Protein AF-A0A4U7DQL0-F1 (afdb_monomer_lite)

Structure (mmCIF, N/CA/C/O backbone):
data_AF-A0A4U7DQL0-F1
#
_entry.id   AF-A0A4U7DQL0-F1
#
loop_
_atom_site.group_PDB
_atom_site.id
_atom_site.type_symbol
_atom_site.label_atom_id
_atom_site.label_alt_id
_atom_site.label_comp_id
_atom_site.label_asym_id
_atom_site.label_entity_id
_atom_site.label_seq_id
_atom_site.pdbx_PDB_ins_code
_atom_site.Cartn_x
_atom_site.Cartn_y
_atom_site.Cartn_z
_atom_site.occupancy
_atom_site.B_iso_or_equiv
_atom_site.auth_seq_id
_atom_site.auth_comp_id
_atom_site.auth_asym_id
_atom_site.auth_atom_id
_atom_site.pdbx_PDB_model_num
ATOM 1 N N . MET A 1 1 ? -16.565 10.694 -16.524 1.00 35.06 1 MET A N 1
ATOM 2 C CA . MET A 1 1 ? -15.458 11.195 -17.364 1.00 35.06 1 MET A CA 1
ATOM 3 C C . MET A 1 1 ? -14.219 10.499 -16.846 1.00 35.06 1 MET A C 1
ATOM 5 O O . MET A 1 1 ? -13.866 10.757 -15.708 1.00 35.06 1 MET A O 1
ATOM 9 N N . ALA A 1 2 ? -13.676 9.536 -17.590 1.00 31.95 2 ALA A N 1
ATOM 10 C CA . ALA A 1 2 ? -12.489 8.802 -17.166 1.00 31.95 2 ALA A CA 1
ATOM 11 C C . ALA A 1 2 ? -11.273 9.720 -17.324 1.00 31.95 2 ALA A C 1
ATOM 13 O O . ALA A 1 2 ? -11.023 10.223 -18.422 1.00 31.95 2 ALA A O 1
ATOM 14 N N . ALA A 1 3 ? -10.569 9.989 -16.229 1.00 30.77 3 ALA A N 1
ATOM 15 C CA . ALA A 1 3 ? -9.259 10.604 -16.294 1.00 30.77 3 ALA A CA 1
ATOM 16 C C . ALA A 1 3 ? -8.287 9.518 -16.759 1.00 30.77 3 ALA A C 1
ATOM 18 O O . ALA A 1 3 ? -7.913 8.636 -15.999 1.00 30.77 3 ALA A O 1
ATOM 19 N N . THR A 1 4 ? -7.902 9.548 -18.030 1.00 34.09 4 THR A N 1
ATOM 20 C CA . THR A 1 4 ? -6.702 8.844 -18.482 1.00 34.09 4 THR A CA 1
ATOM 21 C C . THR A 1 4 ? -5.521 9.455 -17.732 1.00 34.09 4 THR A C 1
ATOM 23 O O . THR A 1 4 ? -5.064 10.540 -18.092 1.00 34.09 4 THR A O 1
ATOM 26 N N . SER A 1 5 ? -5.067 8.797 -16.663 1.00 35.94 5 SER A N 1
ATOM 27 C CA . SER A 1 5 ? -3.762 9.067 -16.065 1.00 35.94 5 SER A CA 1
ATOM 28 C C . SER A 1 5 ? -2.715 8.788 -17.136 1.00 35.94 5 SER A C 1
ATOM 30 O O . SER A 1 5 ? -2.444 7.635 -17.472 1.00 35.94 5 SER A O 1
ATOM 32 N N . SER A 1 6 ? -2.170 9.838 -17.749 1.00 39.44 6 SER A N 1
ATOM 33 C CA . SER A 1 6 ? -0.954 9.694 -18.533 1.00 39.44 6 SER A CA 1
ATOM 34 C C . SER A 1 6 ? 0.178 9.443 -17.541 1.00 39.44 6 SER A C 1
ATOM 36 O O . SER A 1 6 ? 0.724 10.393 -16.979 1.00 39.44 6 SER A O 1
ATOM 38 N N . ASN A 1 7 ? 0.507 8.176 -17.299 1.00 48.31 7 ASN A N 1
ATOM 39 C CA . ASN A 1 7 ? 1.743 7.803 -16.618 1.00 48.31 7 ASN A CA 1
ATOM 40 C C . ASN A 1 7 ? 2.904 8.163 -17.552 1.00 48.31 7 ASN A C 1
ATOM 42 O O . ASN A 1 7 ? 3.345 7.349 -18.357 1.00 48.31 7 ASN A O 1
ATOM 46 N N . SER A 1 8 ? 3.319 9.429 -17.535 1.00 57.06 8 SER A N 1
ATOM 47 C CA . SER A 1 8 ? 4.534 9.861 -18.209 1.00 57.06 8 SER A CA 1
ATOM 48 C C . SER A 1 8 ? 5.703 9.545 -17.289 1.00 57.06 8 SER A C 1
ATOM 50 O O . SER A 1 8 ? 5.937 10.270 -16.313 1.00 57.06 8 SER A O 1
ATOM 52 N N . ASP A 1 9 ? 6.412 8.463 -17.596 1.00 71.75 9 ASP A N 1
ATOM 53 C CA . ASP A 1 9 ? 7.671 8.136 -16.938 1.00 71.75 9 ASP A CA 1
ATOM 54 C C . ASP A 1 9 ? 8.581 9.373 -17.001 1.00 71.75 9 ASP A C 1
ATOM 56 O O . ASP A 1 9 ? 8.786 9.971 -18.062 1.00 71.75 9 ASP A O 1
ATOM 60 N N . THR A 1 10 ? 9.053 9.833 -15.844 1.00 73.94 10 THR A N 1
ATOM 61 C CA . THR A 1 10 ? 9.823 11.081 -15.753 1.00 73.94 10 THR A CA 1
ATOM 62 C C . THR A 1 10 ? 11.270 10.758 -15.434 1.00 73.94 10 THR A C 1
ATOM 64 O O . THR A 1 10 ? 11.560 10.151 -14.400 1.00 73.94 10 THR A O 1
ATOM 67 N N . VAL A 1 11 ? 12.176 11.189 -16.313 1.00 76.62 11 VAL A N 1
ATOM 68 C CA . VAL A 1 11 ? 13.623 11.034 -16.141 1.00 76.62 11 VAL A CA 1
ATOM 69 C C . VAL A 1 11 ? 14.188 12.277 -15.457 1.00 76.62 11 VAL A C 1
ATOM 71 O O . VAL A 1 11 ? 14.108 13.386 -15.983 1.00 76.62 11 VAL A O 1
ATOM 74 N N . GLU A 1 12 ? 14.780 12.088 -14.283 1.00 77.12 12 GLU A N 1
ATOM 75 C CA . GLU A 1 12 ? 15.499 13.116 -13.531 1.00 77.12 12 GLU A CA 1
ATOM 76 C C . GLU A 1 12 ? 16.982 12.726 -13.454 1.00 77.12 12 GLU A C 1
ATOM 78 O O . GLU A 1 12 ? 17.338 11.689 -12.888 1.00 77.12 12 GLU A O 1
ATOM 83 N N . THR A 1 13 ? 17.863 13.564 -14.006 1.00 72.06 13 THR A N 1
ATOM 84 C CA . THR A 1 13 ? 19.321 13.390 -13.912 1.00 72.06 13 THR A CA 1
ATOM 85 C C . THR A 1 13 ? 19.908 14.491 -13.037 1.00 72.06 13 THR A C 1
ATOM 87 O O . THR A 1 13 ? 19.736 15.676 -13.322 1.00 72.06 13 THR A O 1
ATOM 90 N N . SER A 1 14 ? 20.624 14.117 -11.977 1.00 70.94 14 SER A N 1
ATOM 91 C CA . SER A 1 14 ? 21.340 15.063 -11.115 1.00 70.94 14 SER A CA 1
ATOM 92 C C . SER A 1 14 ? 22.748 14.559 -10.827 1.00 70.94 14 SER A C 1
ATOM 94 O O . SER A 1 14 ? 22.862 13.490 -10.237 1.00 70.94 14 SER A O 1
ATOM 96 N N . ASN A 1 15 ? 23.755 15.350 -11.217 1.00 52.97 15 ASN A N 1
ATOM 97 C CA . ASN A 1 15 ? 25.218 15.258 -11.045 1.00 52.97 15 ASN A CA 1
ATOM 98 C C . ASN A 1 15 ? 25.917 13.881 -11.060 1.00 52.97 15 ASN A C 1
ATOM 100 O O . ASN A 1 15 ? 26.919 13.808 -11.746 1.00 52.97 15 ASN A O 1
ATOM 104 N N . ASP A 1 16 ? 25.400 12.821 -10.432 1.00 75.94 16 ASP A N 1
ATOM 105 C CA . ASP A 1 16 ? 25.962 11.455 -10.428 1.00 75.94 16 ASP A CA 1
ATOM 106 C C . ASP A 1 16 ? 24.878 10.351 -10.365 1.00 75.94 16 ASP A C 1
ATOM 108 O O . ASP A 1 16 ? 25.171 9.187 -10.087 1.00 75.94 16 ASP A O 1
ATOM 112 N N . LYS A 1 17 ? 23.597 10.707 -10.552 1.00 82.06 17 LYS A N 1
ATOM 113 C CA . LYS A 1 17 ? 22.459 9.787 -10.434 1.00 82.06 17 LYS A CA 1
ATOM 114 C C . LYS A 1 17 ? 21.382 10.071 -11.478 1.00 82.06 17 LYS A C 1
ATOM 116 O O . LYS A 1 17 ? 20.868 11.188 -11.566 1.00 82.06 17 LYS A O 1
ATOM 121 N N . THR A 1 18 ? 20.980 9.027 -12.189 1.00 85.62 18 THR A N 1
ATOM 122 C CA . THR A 1 18 ? 19.788 8.989 -13.038 1.00 85.62 18 THR A CA 1
ATOM 123 C C . THR A 1 18 ? 18.664 8.311 -12.268 1.00 85.62 18 THR A C 1
ATOM 125 O O . THR A 1 18 ? 18.863 7.254 -11.675 1.00 85.62 18 THR A O 1
ATOM 128 N N . THR A 1 19 ? 17.486 8.928 -12.236 1.00 89.19 19 THR A N 1
ATOM 129 C CA . THR A 1 19 ? 16.272 8.367 -11.631 1.00 89.19 19 THR A CA 1
ATOM 130 C C . THR A 1 19 ? 15.144 8.405 -12.651 1.00 89.19 19 THR A C 1
ATOM 132 O O . THR A 1 19 ? 14.903 9.445 -13.256 1.00 89.19 19 THR A O 1
ATOM 135 N N . ILE A 1 20 ? 14.435 7.292 -12.811 1.00 89.31 20 ILE A N 1
ATOM 136 C CA . ILE A 1 20 ? 13.218 7.204 -13.619 1.00 89.31 20 ILE A CA 1
ATOM 137 C C . ILE A 1 20 ? 12.063 6.937 -12.669 1.00 89.31 20 ILE A C 1
ATOM 139 O O . ILE A 1 20 ? 12.051 5.911 -11.990 1.00 89.31 20 ILE A O 1
ATOM 143 N N . ARG A 1 21 ? 11.117 7.874 -12.585 1.00 90.44 21 ARG A N 1
ATOM 144 C CA . ARG A 1 21 ? 9.861 7.675 -11.852 1.00 90.44 21 ARG A CA 1
ATOM 145 C C . ARG A 1 21 ? 8.880 6.950 -12.753 1.00 90.44 21 ARG A C 1
ATOM 147 O O . ARG A 1 21 ? 8.692 7.385 -13.885 1.00 90.44 21 ARG A O 1
ATOM 154 N N . VAL A 1 22 ? 8.292 5.881 -12.232 1.00 88.94 22 VAL A N 1
ATOM 155 C CA . VAL A 1 22 ? 7.470 4.940 -12.999 1.00 88.94 22 VAL A CA 1
ATOM 156 C C . VAL A 1 22 ? 6.059 4.848 -12.423 1.00 88.94 22 VAL A C 1
ATOM 158 O O . VAL A 1 22 ? 5.090 4.915 -13.170 1.00 88.94 22 VAL A O 1
ATOM 161 N N . ASP A 1 23 ? 5.930 4.729 -11.099 1.00 90.06 23 ASP A N 1
ATOM 162 C CA . ASP A 1 23 ? 4.651 4.671 -10.378 1.00 90.06 23 ASP A CA 1
ATOM 163 C C . ASP A 1 23 ? 3.633 3.676 -10.988 1.00 90.06 23 ASP A C 1
ATOM 165 O O . ASP A 1 23 ? 2.452 3.984 -11.168 1.00 90.06 23 ASP A O 1
ATOM 169 N N . ARG A 1 24 ? 4.092 2.462 -11.328 1.00 92.38 24 ARG A N 1
ATOM 170 C CA . ARG A 1 24 ? 3.288 1.428 -12.015 1.00 92.38 24 ARG A CA 1
ATOM 171 C C . ARG A 1 24 ? 3.080 0.181 -11.177 1.00 92.38 24 ARG A C 1
ATOM 173 O O . ARG A 1 24 ? 3.959 -0.239 -10.430 1.00 92.38 24 ARG A O 1
ATOM 180 N N . LEU A 1 25 ? 1.919 -0.445 -11.365 1.00 95.12 25 LEU A N 1
ATOM 181 C CA . LEU A 1 25 ? 1.613 -1.762 -10.818 1.00 95.12 25 LEU A CA 1
ATOM 182 C C . LEU A 1 25 ? 2.469 -2.826 -11.519 1.00 95.12 25 LEU A C 1
ATOM 184 O O . LEU A 1 25 ? 2.330 -3.048 -12.719 1.00 95.12 25 LEU A O 1
ATOM 188 N N . LEU A 1 26 ? 3.313 -3.510 -10.754 1.00 95.19 26 LEU A N 1
ATOM 189 C CA . LEU A 1 26 ? 4.209 -4.555 -11.235 1.00 95.19 26 LEU A CA 1
ATOM 190 C C . LEU A 1 26 ? 3.568 -5.937 -11.138 1.00 95.19 26 LEU A C 1
ATOM 192 O O . LEU A 1 26 ? 3.528 -6.684 -12.118 1.00 95.19 26 LEU A O 1
ATOM 196 N N . ALA A 1 27 ? 3.091 -6.292 -9.944 1.00 95.50 27 ALA A N 1
ATOM 197 C CA . ALA A 1 27 ? 2.718 -7.662 -9.611 1.00 95.50 27 ALA A CA 1
ATOM 198 C C . ALA A 1 27 ? 1.682 -7.748 -8.477 1.00 95.50 27 ALA A C 1
ATOM 200 O O . ALA A 1 27 ? 1.344 -6.750 -7.837 1.00 95.50 27 ALA A O 1
ATOM 201 N N . ARG A 1 28 ? 1.177 -8.961 -8.235 1.00 95.50 28 ARG A N 1
ATOM 202 C CA . ARG A 1 28 ? 0.339 -9.334 -7.090 1.00 95.50 28 ARG A CA 1
ATOM 203 C C . ARG A 1 28 ? 0.909 -10.575 -6.412 1.00 95.50 28 ARG A C 1
ATOM 205 O O . ARG A 1 28 ? 1.289 -11.526 -7.094 1.00 95.50 28 ARG A O 1
ATOM 212 N N . ASP A 1 29 ? 0.876 -10.578 -5.086 1.00 93.56 29 ASP A N 1
ATOM 213 C CA . ASP A 1 29 ? 1.095 -11.759 -4.249 1.00 93.56 29 ASP A CA 1
ATOM 214 C C . ASP A 1 29 ? -0.009 -11.837 -3.183 1.00 93.56 29 ASP A C 1
ATOM 216 O O . ASP A 1 29 ? -0.155 -10.945 -2.343 1.00 93.56 29 ASP A O 1
ATOM 220 N N . GLY A 1 30 ? -0.865 -12.856 -3.262 1.00 94.25 30 GLY A N 1
ATOM 221 C CA . GLY A 1 30 ? -2.071 -12.956 -2.452 1.00 94.25 30 GLY A CA 1
ATOM 222 C C . GLY A 1 30 ? -2.945 -11.707 -2.594 1.00 94.25 30 GLY A C 1
ATOM 223 O O . GLY A 1 30 ? -3.416 -11.375 -3.682 1.00 94.25 30 GLY A O 1
ATOM 224 N N . ARG A 1 31 ? -3.157 -10.992 -1.487 1.00 94.44 31 ARG A N 1
ATOM 225 C CA . ARG A 1 31 ? -3.951 -9.747 -1.440 1.00 94.44 31 ARG A CA 1
ATOM 226 C C . ARG A 1 31 ? -3.120 -8.472 -1.628 1.00 94.44 31 ARG A C 1
ATOM 228 O O . ARG A 1 31 ? -3.666 -7.377 -1.548 1.00 94.44 31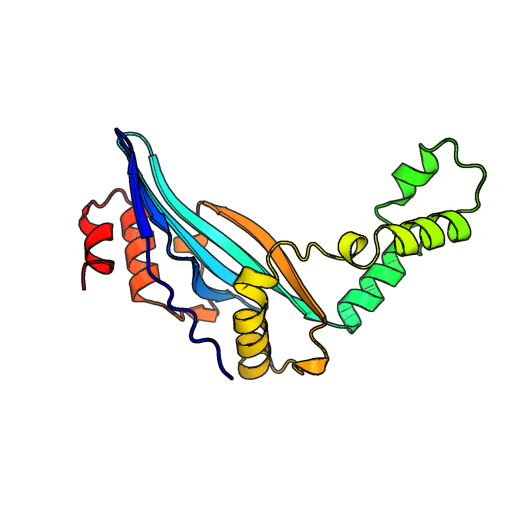 ARG A O 1
ATOM 235 N N . GLN A 1 32 ? -1.815 -8.613 -1.835 1.00 95.12 32 GLN A N 1
ATOM 236 C CA . GLN A 1 32 ? -0.868 -7.509 -1.911 1.00 95.12 32 GLN A CA 1
ATOM 237 C C . GLN A 1 32 ? -0.613 -7.125 -3.366 1.00 95.12 32 GLN A C 1
ATOM 239 O O . GLN A 1 32 ? -0.351 -7.987 -4.206 1.00 95.12 32 GLN A O 1
ATOM 244 N N . PHE A 1 33 ? -0.650 -5.828 -3.648 1.00 96.00 33 PHE A N 1
ATOM 245 C CA . PHE A 1 33 ? -0.361 -5.244 -4.951 1.00 96.00 33 PHE A CA 1
ATOM 246 C C . PHE A 1 33 ? 0.966 -4.502 -4.882 1.00 96.00 33 PHE A C 1
ATOM 248 O O . PHE A 1 33 ? 1.121 -3.569 -4.096 1.00 96.00 33 PHE A O 1
ATOM 255 N N . VAL A 1 34 ? 1.926 -4.930 -5.694 1.00 95.12 34 VAL A N 1
ATOM 256 C CA . VAL A 1 34 ? 3.289 -4.399 -5.686 1.00 95.12 34 VAL A CA 1
ATOM 257 C C . VAL A 1 34 ? 3.431 -3.368 -6.791 1.00 95.12 34 VAL A C 1
ATOM 259 O O . VAL A 1 34 ? 3.234 -3.677 -7.967 1.00 95.12 34 VAL A O 1
ATOM 262 N N . PHE A 1 35 ? 3.790 -2.152 -6.404 1.00 95.25 35 PHE A N 1
ATOM 263 C CA . PHE A 1 35 ? 4.070 -1.028 -7.284 1.00 95.25 35 PHE A CA 1
ATOM 264 C C . PHE A 1 35 ? 5.561 -0.748 -7.328 1.00 95.25 35 PHE A C 1
ATOM 266 O O . PHE A 1 35 ? 6.272 -0.934 -6.343 1.00 95.25 35 PHE A O 1
ATOM 273 N N . VAL A 1 36 ? 6.014 -0.242 -8.465 1.00 94.38 36 VAL A N 1
ATOM 274 C CA . VAL A 1 36 ? 7.368 0.270 -8.652 1.00 94.38 36 VAL A CA 1
ATOM 275 C C . VAL A 1 36 ? 7.259 1.776 -8.708 1.00 94.38 36 VAL A C 1
ATOM 277 O O . VAL A 1 36 ? 6.637 2.319 -9.618 1.00 94.38 36 VAL A O 1
ATOM 280 N N . ASP A 1 37 ? 7.864 2.445 -7.736 1.00 93.12 37 ASP A N 1
ATOM 281 C CA . ASP A 1 37 ? 7.844 3.900 -7.650 1.00 93.12 37 ASP A CA 1
ATOM 282 C C . ASP A 1 37 ? 8.890 4.488 -8.604 1.00 93.12 37 ASP A C 1
ATOM 284 O O . ASP A 1 37 ? 8.618 5.390 -9.398 1.00 93.12 37 ASP A O 1
ATOM 288 N N . LYS A 1 38 ? 10.117 3.958 -8.553 1.00 92.44 38 LYS A N 1
ATOM 289 C CA . LYS A 1 38 ? 11.232 4.446 -9.371 1.00 92.44 38 LYS A CA 1
ATOM 290 C C . LYS A 1 38 ? 12.345 3.425 -9.530 1.00 92.44 38 LYS A C 1
ATOM 292 O O . LYS A 1 38 ? 12.589 2.611 -8.642 1.00 92.44 38 LYS A O 1
ATOM 297 N N . LEU A 1 39 ? 13.094 3.584 -10.611 1.00 92.50 39 LEU A N 1
ATOM 298 C CA . LEU A 1 39 ? 14.401 2.976 -10.820 1.00 92.50 39 LEU A CA 1
ATOM 299 C C . LEU A 1 39 ? 15.465 4.062 -10.715 1.00 92.50 39 LEU A C 1
ATOM 301 O O . LEU A 1 39 ? 15.213 5.233 -11.014 1.00 92.50 39 LEU A O 1
ATOM 305 N N . PHE A 1 40 ? 16.652 3.703 -10.252 1.00 90.69 40 PHE A N 1
ATOM 306 C CA . PHE A 1 40 ? 17.743 4.649 -10.125 1.00 90.69 40 PHE A CA 1
ATOM 307 C C . PHE A 1 40 ? 19.100 3.995 -10.322 1.00 90.69 40 PHE A C 1
ATOM 309 O O . PHE A 1 40 ? 19.304 2.844 -9.958 1.00 90.69 40 PHE A O 1
ATOM 316 N N . HIS A 1 41 ? 20.046 4.770 -10.838 1.00 87.62 41 HIS A N 1
ATOM 317 C CA . HIS A 1 41 ? 21.419 4.345 -11.059 1.00 87.62 41 HIS A CA 1
ATOM 318 C C . HIS A 1 41 ? 22.360 5.524 -10.826 1.00 87.62 41 HIS A C 1
ATOM 320 O O . HIS A 1 41 ? 22.146 6.609 -11.365 1.00 87.62 41 HIS A O 1
ATOM 326 N N . GLY A 1 42 ? 23.392 5.319 -10.021 1.00 84.06 42 GLY A N 1
ATOM 327 C CA . GLY A 1 42 ? 24.482 6.257 -9.795 1.00 84.06 42 GLY A CA 1
ATOM 328 C C . GLY A 1 42 ? 25.744 5.512 -9.378 1.00 84.06 42 GLY A C 1
ATOM 329 O O . GLY A 1 42 ? 25.667 4.336 -9.034 1.00 84.06 42 GLY A O 1
ATOM 330 N N . GLU A 1 43 ? 26.889 6.198 -9.366 1.00 79.94 43 GLU A N 1
ATOM 331 C CA . GLU A 1 43 ? 28.222 5.566 -9.254 1.00 79.94 43 GLU A CA 1
ATOM 332 C C . GLU A 1 43 ? 28.393 4.591 -8.074 1.00 79.94 43 GLU A C 1
ATOM 334 O O . GLU A 1 43 ? 29.202 3.671 -8.136 1.00 79.94 43 GLU A O 1
ATOM 339 N N . GLN A 1 44 ? 27.661 4.806 -6.979 1.00 82.25 44 GLN A N 1
ATOM 340 C CA . GLN A 1 44 ? 27.744 3.989 -5.762 1.00 82.25 44 GLN A CA 1
ATOM 341 C C . GLN A 1 44 ? 26.441 3.259 -5.423 1.00 82.25 44 GLN A C 1
ATOM 343 O O . GLN A 1 44 ? 26.411 2.474 -4.475 1.00 82.25 44 GLN A O 1
ATOM 348 N N . ILE A 1 45 ? 25.339 3.564 -6.118 1.00 87.00 45 ILE A N 1
ATOM 349 C CA . ILE A 1 45 ? 24.024 3.035 -5.763 1.00 87.00 45 ILE A CA 1
ATOM 350 C C . ILE A 1 45 ? 23.106 2.931 -6.988 1.00 87.00 45 ILE A C 1
ATOM 352 O O . ILE A 1 45 ? 22.782 3.927 -7.633 1.00 87.00 45 ILE A O 1
ATOM 356 N N . HIS A 1 46 ? 22.620 1.726 -7.254 1.00 90.25 46 HIS A N 1
ATOM 357 C CA . HIS A 1 46 ? 21.656 1.403 -8.308 1.00 90.25 46 HIS A CA 1
ATOM 358 C C . HIS A 1 46 ? 20.559 0.503 -7.752 1.00 90.25 46 HIS A C 1
ATOM 360 O O . HIS A 1 46 ? 20.821 -0.218 -6.795 1.00 90.25 46 HIS A O 1
ATOM 366 N N . GLY A 1 47 ? 19.354 0.535 -8.309 1.00 92.50 47 GLY A N 1
ATOM 367 C CA . GLY A 1 47 ? 18.279 -0.405 -7.993 1.00 92.50 47 GLY A CA 1
ATOM 368 C C . GLY A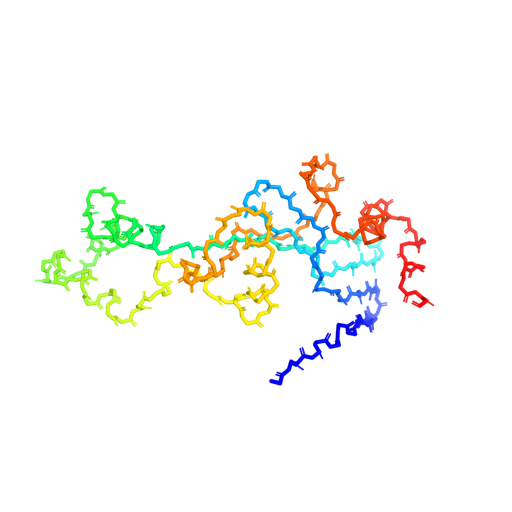 1 47 ? 16.899 0.186 -8.247 1.00 92.50 47 GLY A C 1
ATOM 369 O O . GLY A 1 47 ? 16.753 1.201 -8.931 1.00 92.50 47 GLY A O 1
ATOM 370 N N . ALA A 1 48 ? 15.881 -0.415 -7.643 1.00 93.19 48 ALA A N 1
ATOM 371 C CA . ALA A 1 48 ? 14.509 0.066 -7.708 1.00 93.19 48 ALA A CA 1
ATOM 372 C C . ALA A 1 48 ? 13.934 0.279 -6.308 1.00 93.19 48 ALA A C 1
ATOM 374 O O . ALA A 1 48 ? 14.349 -0.349 -5.330 1.00 93.19 48 ALA A O 1
ATOM 375 N N . THR A 1 49 ? 12.968 1.189 -6.203 1.00 94.62 49 THR A N 1
ATOM 376 C CA . THR A 1 49 ? 12.093 1.251 -5.035 1.00 94.62 49 THR A CA 1
ATOM 377 C C . THR A 1 49 ? 10.657 0.998 -5.424 1.00 94.62 49 THR A C 1
ATOM 379 O O . THR A 1 49 ? 10.207 1.456 -6.476 1.00 94.62 49 THR A O 1
ATOM 382 N N . GLY A 1 50 ? 9.947 0.322 -4.536 1.00 94.00 50 GLY A N 1
ATOM 383 C CA . GLY A 1 50 ? 8.546 0.011 -4.702 1.00 94.00 50 GLY A CA 1
ATOM 384 C C . GLY A 1 50 ? 7.767 0.175 -3.414 1.00 94.00 50 GLY A C 1
ATOM 385 O O . GLY A 1 50 ? 8.331 0.359 -2.330 1.00 94.00 50 GLY A O 1
ATOM 386 N N . SER A 1 51 ? 6.458 0.064 -3.574 1.00 94.38 51 SER A N 1
ATOM 387 C CA . SER A 1 51 ? 5.473 0.171 -2.513 1.00 94.38 51 SER A CA 1
ATOM 388 C C . SER A 1 51 ? 4.471 -0.973 -2.640 1.00 94.38 51 SER A C 1
ATOM 390 O O . SER A 1 51 ? 4.070 -1.347 -3.740 1.00 94.38 51 SER A O 1
ATOM 392 N N . THR A 1 52 ? 4.062 -1.543 -1.514 1.00 94.69 52 THR A N 1
ATOM 393 C CA . THR A 1 52 ? 3.106 -2.646 -1.441 1.00 94.69 52 THR A CA 1
ATOM 394 C C . THR A 1 52 ? 1.809 -2.145 -0.838 1.00 94.69 52 THR A C 1
ATOM 396 O O . THR A 1 52 ? 1.784 -1.643 0.286 1.00 94.69 52 THR A O 1
ATOM 399 N N . MET A 1 53 ? 0.733 -2.309 -1.595 1.00 95.81 53 MET A N 1
ATOM 400 C CA . MET A 1 53 ? -0.601 -1.838 -1.257 1.00 95.81 53 MET A CA 1
ATOM 401 C C . MET A 1 53 ? -1.525 -3.015 -0.957 1.00 95.81 53 MET A C 1
ATOM 403 O O . MET A 1 53 ? -1.419 -4.067 -1.591 1.00 95.81 53 MET A O 1
ATOM 407 N N . VAL A 1 54 ? -2.472 -2.826 -0.044 1.00 95.44 54 VAL A N 1
ATOM 408 C CA . VAL A 1 54 ? -3.558 -3.780 0.215 1.00 95.44 54 VAL A CA 1
ATOM 409 C C . VAL A 1 54 ? -4.908 -3.066 0.241 1.00 95.44 54 VAL A C 1
ATOM 411 O O . VAL A 1 54 ? -4.994 -1.950 0.756 1.00 95.44 54 VAL A O 1
ATOM 414 N N . PRO A 1 55 ? -5.978 -3.683 -0.291 1.00 95.44 55 PRO A N 1
ATOM 415 C CA . PRO A 1 55 ? -7.326 -3.179 -0.093 1.00 95.44 55 PRO A CA 1
ATOM 416 C C . PRO A 1 55 ? -7.772 -3.452 1.348 1.00 95.44 55 PRO A C 1
ATOM 418 O O . PRO A 1 55 ? -7.643 -4.568 1.855 1.00 95.44 55 PRO A O 1
ATOM 421 N N . ILE A 1 56 ? -8.340 -2.439 1.989 1.00 94.62 56 ILE A N 1
ATOM 422 C CA . ILE A 1 56 ? -8.972 -2.529 3.303 1.00 94.62 56 ILE A CA 1
ATOM 423 C C . ILE A 1 56 ? -10.473 -2.649 3.090 1.00 94.62 56 ILE A C 1
ATOM 425 O O . ILE A 1 56 ? -11.091 -1.770 2.489 1.00 94.62 56 ILE A O 1
ATOM 429 N N . THR A 1 57 ? -11.064 -3.745 3.558 1.00 94.12 57 THR A N 1
ATOM 430 C CA . THR A 1 57 ? -12.516 -3.939 3.511 1.00 94.12 57 THR A CA 1
ATOM 431 C C . THR A 1 57 ? -13.207 -3.297 4.703 1.00 94.12 57 THR A C 1
ATOM 433 O O . THR A 1 57 ? -12.573 -2.997 5.715 1.00 94.12 57 THR A O 1
ATOM 436 N N . ARG A 1 58 ? -14.531 -3.145 4.623 1.00 93.75 58 ARG A N 1
ATOM 437 C CA . ARG A 1 58 ? -15.333 -2.702 5.766 1.00 93.75 58 ARG A CA 1
ATOM 438 C C . ARG A 1 58 ? -15.221 -3.654 6.954 1.00 93.75 58 ARG A C 1
ATOM 440 O O . ARG A 1 58 ? -15.053 -3.194 8.069 1.00 93.75 58 ARG A O 1
ATOM 447 N N . GLU A 1 59 ? -15.211 -4.961 6.702 1.00 94.19 59 GLU A N 1
ATOM 448 C CA . GLU A 1 59 ? -14.991 -5.974 7.744 1.00 94.19 59 GLU A CA 1
ATOM 449 C C . GLU A 1 59 ? -13.645 -5.789 8.463 1.00 94.19 59 GLU A C 1
ATOM 451 O O . GLU A 1 59 ? -13.583 -5.842 9.688 1.00 94.19 59 GLU A O 1
ATOM 456 N N . GLU A 1 60 ? -12.567 -5.536 7.716 1.00 94.06 60 GLU A N 1
ATOM 457 C CA . GLU A 1 60 ? -11.246 -5.290 8.301 1.00 94.06 60 GLU A CA 1
ATOM 458 C C . GLU A 1 60 ? -11.214 -3.976 9.094 1.00 94.06 60 GLU A C 1
ATOM 460 O O . GLU A 1 60 ? -10.623 -3.918 10.171 1.00 94.06 60 GLU A O 1
ATOM 465 N N . MET A 1 61 ? -11.884 -2.935 8.598 1.00 92.62 61 MET A N 1
ATOM 466 C CA . MET A 1 61 ? -12.036 -1.666 9.310 1.00 92.62 61 MET A CA 1
ATOM 467 C C . MET A 1 61 ? -12.797 -1.851 10.632 1.00 92.62 61 MET A C 1
ATOM 469 O O . MET A 1 61 ? -12.313 -1.410 11.672 1.00 92.62 61 MET A O 1
ATOM 473 N N . ASP A 1 62 ? -13.933 -2.553 10.610 1.00 93.62 62 ASP A N 1
ATOM 474 C CA . ASP A 1 62 ? -14.749 -2.831 11.796 1.00 93.62 62 ASP A CA 1
ATOM 475 C C . ASP A 1 62 ? -13.964 -3.674 12.820 1.00 93.62 62 ASP A C 1
ATOM 477 O O . ASP A 1 62 ? -14.030 -3.424 14.027 1.00 93.62 62 ASP A O 1
ATOM 481 N N . ARG A 1 63 ? -13.158 -4.640 12.350 1.00 94.81 63 ARG A N 1
ATOM 482 C CA . ARG A 1 63 ? -12.251 -5.431 13.197 1.00 94.81 63 ARG A CA 1
ATOM 483 C C . ARG A 1 63 ? -11.219 -4.542 13.895 1.00 94.81 63 ARG A C 1
ATOM 485 O O . ARG A 1 63 ? -11.068 -4.644 15.111 1.00 94.81 63 ARG A O 1
ATOM 492 N N . ARG A 1 64 ? -10.530 -3.667 13.150 1.00 93.94 64 ARG A N 1
ATOM 493 C CA . ARG A 1 64 ? -9.523 -2.740 13.704 1.00 93.94 64 ARG A CA 1
ATOM 494 C C . ARG A 1 64 ? -10.140 -1.744 14.682 1.00 93.94 64 ARG A C 1
ATOM 496 O O . ARG A 1 64 ? -9.544 -1.469 15.718 1.00 93.94 64 ARG A O 1
ATOM 503 N N . GLU A 1 65 ? -11.333 -1.222 14.394 1.00 93.50 65 GLU A N 1
ATOM 504 C CA . GLU A 1 65 ? -12.044 -0.350 15.335 1.00 93.50 65 GLU A CA 1
ATOM 505 C C . GLU A 1 65 ? -12.386 -1.099 16.633 1.00 93.50 65 GLU A C 1
ATOM 507 O O . GLU A 1 65 ? -12.188 -0.564 17.725 1.00 93.50 65 GLU A O 1
ATOM 512 N N . GLY A 1 66 ? -12.834 -2.355 16.532 1.00 93.81 66 GLY A N 1
ATOM 513 C CA . GLY A 1 66 ? -13.047 -3.224 17.689 1.00 93.81 66 GLY A CA 1
ATOM 514 C C . GLY A 1 66 ? -11.784 -3.400 18.537 1.00 93.81 66 GLY A C 1
ATOM 515 O O . GLY A 1 66 ? -11.840 -3.225 19.753 1.00 93.81 66 GLY A O 1
ATOM 516 N N . GLU A 1 67 ? -10.639 -3.664 17.902 1.00 94.25 67 GLU A N 1
ATOM 517 C CA . GLU A 1 67 ? -9.340 -3.780 18.584 1.00 94.25 67 GLU A CA 1
ATOM 518 C C . GLU A 1 67 ? -8.911 -2.474 19.252 1.00 94.25 67 GLU A C 1
ATOM 520 O O . GLU A 1 67 ? -8.441 -2.493 20.384 1.00 94.25 67 GLU A O 1
ATOM 525 N N . MET A 1 68 ? -9.119 -1.327 18.599 1.00 93.69 68 MET A N 1
ATOM 526 C CA . MET A 1 68 ? -8.817 -0.020 19.188 1.00 93.69 68 MET A CA 1
ATOM 527 C C . MET A 1 68 ? -9.635 0.252 20.449 1.00 93.69 68 MET A C 1
ATOM 529 O O . MET A 1 68 ? -9.116 0.871 21.377 1.00 93.69 68 MET A O 1
ATOM 533 N N . ARG A 1 69 ? -10.894 -0.200 20.478 1.00 94.62 69 ARG A N 1
ATOM 534 C CA . ARG A 1 69 ? -11.830 -0.011 21.596 1.00 94.62 69 ARG A CA 1
ATOM 535 C C . ARG A 1 69 ? -11.600 -0.988 22.744 1.00 94.62 69 ARG A C 1
ATOM 537 O O . ARG A 1 69 ? -11.927 -0.657 23.882 1.00 94.62 69 ARG A O 1
ATOM 544 N N . ASP A 1 70 ? -11.035 -2.159 22.482 1.00 95.50 70 ASP A N 1
ATOM 545 C CA . ASP A 1 70 ? -10.684 -3.118 23.524 1.00 95.50 70 ASP A CA 1
ATOM 546 C C . ASP A 1 70 ? -9.379 -2.709 24.215 1.00 95.50 70 ASP A C 1
ATOM 548 O O . ASP A 1 70 ? -8.297 -2.823 23.649 1.00 95.50 70 ASP A O 1
ATOM 552 N N . ARG A 1 71 ? -9.458 -2.255 25.469 1.00 94.38 71 ARG A N 1
ATOM 553 C CA . ARG A 1 71 ? -8.277 -1.800 26.217 1.00 94.38 71 ARG A CA 1
ATOM 554 C C . ARG A 1 71 ? -7.177 -2.859 26.331 1.00 94.38 71 ARG A C 1
ATOM 556 O O . ARG A 1 71 ? -6.011 -2.488 26.380 1.00 94.38 71 ARG A O 1
ATOM 563 N N . GLU A 1 72 ? -7.519 -4.143 26.423 1.00 95.00 72 GLU A N 1
ATOM 564 C CA . GLU A 1 72 ? -6.516 -5.205 26.590 1.00 95.00 72 GLU A CA 1
ATOM 565 C C . GLU A 1 72 ? -5.690 -5.411 25.314 1.00 95.00 72 GLU A C 1
ATOM 567 O O . GLU A 1 72 ? -4.498 -5.709 25.386 1.00 95.00 72 GLU A O 1
ATOM 572 N N . TRP A 1 73 ? -6.315 -5.211 24.152 1.00 92.56 73 TRP A N 1
ATOM 573 C CA . TRP A 1 73 ? -5.730 -5.501 22.841 1.00 92.56 73 TRP A CA 1
ATOM 574 C C . TRP A 1 73 ? -5.352 -4.251 22.045 1.00 92.56 73 TRP A C 1
ATOM 576 O O . TRP A 1 73 ? -4.634 -4.349 21.048 1.00 92.56 73 TRP A O 1
ATOM 586 N N . SER A 1 74 ? -5.799 -3.077 22.486 1.00 94.50 74 SER A N 1
ATOM 587 C CA . SER A 1 74 ? -5.600 -1.829 21.768 1.00 94.50 74 SER A CA 1
ATOM 588 C C . SER A 1 74 ? -4.125 -1.440 21.726 1.00 94.50 74 SER A C 1
ATOM 590 O O . SER A 1 74 ? -3.479 -1.319 22.775 1.00 94.50 74 SER A O 1
ATOM 592 N N . PRO A 1 75 ? -3.583 -1.115 20.537 1.00 91.88 75 PRO A N 1
ATOM 593 C CA . PRO A 1 75 ? -2.224 -0.604 20.429 1.00 91.88 75 PRO A CA 1
ATOM 594 C C . PRO A 1 75 ? -2.055 0.752 21.133 1.00 91.88 75 PRO A C 1
ATOM 596 O O . PRO A 1 75 ? -0.927 1.153 21.399 1.00 91.88 75 PRO A O 1
ATOM 599 N N . LEU A 1 76 ? -3.144 1.452 21.474 1.00 93.38 76 LEU A N 1
ATOM 600 C CA . LEU A 1 76 ? -3.122 2.758 22.141 1.00 93.38 76 LEU A CA 1
ATOM 601 C C . LEU A 1 76 ? -3.227 2.670 23.669 1.00 93.38 76 LEU A C 1
ATOM 603 O O . LEU A 1 76 ? -3.141 3.700 24.337 1.00 93.38 76 LEU A O 1
ATOM 607 N N . ALA A 1 77 ? -3.393 1.469 24.235 1.00 94.12 77 ALA A N 1
ATOM 608 C CA . ALA A 1 77 ? -3.569 1.282 25.675 1.00 94.12 77 ALA A CA 1
ATOM 609 C C . ALA A 1 77 ? -2.427 1.908 26.489 1.00 94.12 77 ALA A C 1
ATOM 611 O O . ALA A 1 77 ? -2.674 2.650 27.437 1.00 94.12 77 ALA A O 1
ATOM 612 N N . HIS A 1 78 ? -1.182 1.692 26.058 1.00 93.19 78 HIS A N 1
ATOM 613 C CA . HIS A 1 78 ? -0.004 2.263 26.709 1.00 93.19 78 HIS A CA 1
ATOM 614 C C . HIS A 1 78 ? 0.012 3.802 26.667 1.00 93.19 78 HIS A C 1
ATOM 616 O O . HIS A 1 78 ? 0.347 4.431 27.663 1.00 93.19 78 HIS A O 1
ATOM 622 N N . ILE A 1 79 ? -0.424 4.421 25.561 1.00 93.25 79 ILE A N 1
ATOM 623 C CA . ILE A 1 79 ? -0.498 5.888 25.433 1.00 93.25 79 ILE A CA 1
ATOM 624 C C . ILE A 1 79 ? -1.494 6.456 26.441 1.00 93.25 79 ILE A C 1
ATOM 626 O O . ILE A 1 79 ? -1.215 7.462 27.088 1.00 93.25 79 ILE A O 1
ATOM 630 N N . TYR A 1 80 ? -2.652 5.810 26.593 1.00 93.62 80 TYR A N 1
ATOM 631 C CA . TYR A 1 80 ? -3.634 6.207 27.598 1.00 93.62 80 TYR A CA 1
ATOM 632 C C . TYR A 1 80 ? -3.082 6.058 29.021 1.00 93.62 80 TYR A C 1
ATOM 634 O O . TYR A 1 80 ? -3.243 6.967 29.831 1.00 93.62 80 TYR A O 1
ATOM 642 N N . GLU A 1 81 ? -2.406 4.950 29.324 1.00 92.06 81 GLU A N 1
ATOM 643 C CA . GLU A 1 81 ? -1.843 4.673 30.653 1.00 92.06 81 GLU A CA 1
ATOM 644 C C . GLU A 1 81 ? -0.696 5.609 31.041 1.00 92.06 81 GLU A C 1
ATOM 646 O O . GLU A 1 81 ? -0.540 5.940 32.215 1.00 92.06 81 GLU A O 1
ATOM 651 N N . GLU A 1 82 ? 0.085 6.052 30.059 1.00 92.75 82 GLU A N 1
ATOM 652 C CA . GLU A 1 82 ? 1.149 7.042 30.231 1.00 92.75 82 GLU A CA 1
ATOM 653 C C . GLU A 1 82 ? 0.623 8.486 30.228 1.00 92.75 82 GLU A C 1
ATOM 655 O O . GLU A 1 82 ? 1.352 9.413 30.589 1.00 92.75 82 GLU A O 1
ATOM 660 N N . SER A 1 83 ? -0.636 8.699 29.833 1.00 87.81 83 SER A N 1
ATOM 661 C CA . SER A 1 83 ? -1.262 10.018 29.840 1.00 87.81 83 SER A CA 1
ATOM 662 C C . SER A 1 83 ? -1.782 10.395 31.231 1.00 87.81 83 SER A C 1
ATOM 664 O O . SER A 1 83 ? -2.383 9.583 31.930 1.00 87.81 83 SER A O 1
ATOM 666 N N . ASP A 1 84 ? -1.675 11.676 31.602 1.00 85.56 84 ASP A N 1
ATOM 667 C CA . ASP A 1 84 ? -2.345 12.243 32.789 1.00 85.56 84 ASP A CA 1
ATOM 668 C C . ASP A 1 84 ? -3.863 12.461 32.551 1.00 85.56 84 ASP A C 1
ATOM 670 O O . ASP A 1 84 ? -4.466 13.432 33.025 1.00 85.56 84 ASP A O 1
ATOM 674 N N . SER A 1 85 ? -4.503 11.598 31.754 1.00 83.19 85 SER A N 1
ATOM 675 C CA . SER A 1 85 ? -5.923 11.715 31.428 1.00 83.19 85 SER A CA 1
ATOM 676 C C . SER A 1 85 ? -6.792 11.399 32.644 1.00 83.19 85 SER A C 1
ATOM 678 O O . SER A 1 85 ? -6.671 10.353 33.275 1.00 83.19 85 SER A O 1
ATOM 680 N N . ASN A 1 86 ? -7.743 12.288 32.940 1.00 89.94 86 ASN A N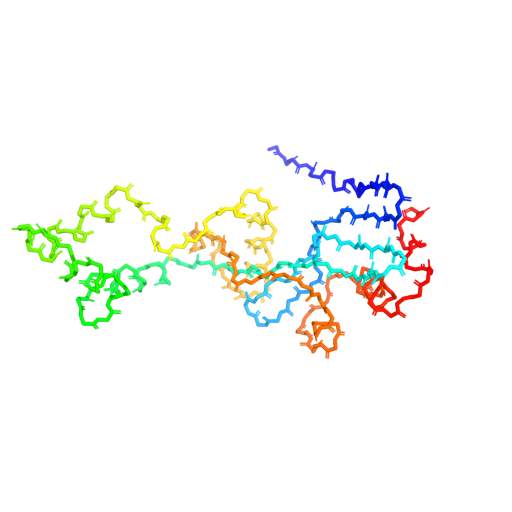 1
ATOM 681 C CA . ASN A 1 86 ? -8.776 12.052 33.956 1.00 89.94 86 ASN A CA 1
ATOM 682 C C . ASN A 1 86 ? -10.035 11.374 33.379 1.00 89.94 86 ASN A C 1
ATOM 684 O O . ASN A 1 86 ? -11.033 11.223 34.086 1.00 89.94 86 ASN A O 1
ATOM 688 N N . GLN A 1 87 ? -10.034 11.033 32.087 1.00 94.00 87 GLN A N 1
ATOM 689 C CA . GLN A 1 87 ? -11.163 10.393 31.410 1.00 94.00 87 GLN A CA 1
ATOM 690 C C . GLN A 1 87 ? -11.124 8.870 31.604 1.00 94.00 87 GLN A C 1
ATOM 692 O O . GLN A 1 87 ? -10.052 8.294 31.784 1.00 94.00 87 GLN A O 1
ATOM 697 N N . SER A 1 88 ? -12.279 8.197 31.528 1.00 96.19 88 SER A N 1
ATOM 698 C CA . SER A 1 88 ? -12.306 6.738 31.360 1.00 96.19 88 SER A CA 1
ATOM 699 C C . SER A 1 88 ? -11.750 6.348 29.988 1.00 96.19 88 SER A C 1
ATOM 701 O O . SER A 1 88 ? -11.789 7.152 29.059 1.00 96.19 88 SER A O 1
ATOM 703 N N . TRP A 1 89 ? -11.281 5.104 29.857 1.00 95.50 89 TRP A N 1
ATOM 704 C CA . TRP A 1 89 ? -10.814 4.549 28.582 1.00 95.50 89 TRP A CA 1
ATOM 705 C C . TRP A 1 89 ? -11.828 4.762 27.453 1.00 95.50 89 TRP A C 1
ATOM 707 O O . TRP A 1 89 ? -11.476 5.360 26.445 1.00 95.50 89 TRP A O 1
ATOM 717 N N . ASP A 1 90 ? -13.089 4.367 27.662 1.00 96.06 90 ASP A N 1
ATOM 718 C CA . ASP A 1 90 ? -14.151 4.484 26.651 1.00 96.06 90 ASP A CA 1
ATOM 719 C C . ASP A 1 90 ? -14.322 5.926 26.153 1.00 96.06 90 ASP A C 1
ATOM 721 O O . ASP A 1 90 ? -14.393 6.169 24.953 1.00 96.06 90 ASP A O 1
ATOM 725 N N . ALA A 1 91 ? -14.327 6.899 27.071 1.00 95.56 91 ALA A N 1
ATOM 726 C CA . ALA A 1 91 ? -14.468 8.308 26.714 1.00 95.56 91 ALA A CA 1
ATOM 727 C C . ALA A 1 91 ? -13.237 8.833 25.961 1.00 95.56 91 ALA A C 1
ATOM 729 O O . ALA A 1 91 ? -13.377 9.608 25.016 1.00 95.56 91 ALA A O 1
ATOM 730 N N . TRP A 1 92 ? -12.046 8.390 26.367 1.00 95.50 92 TRP A N 1
ATOM 731 C CA . TRP A 1 92 ? -10.788 8.780 25.743 1.00 95.50 92 TRP A CA 1
ATOM 732 C C . TRP A 1 92 ? -10.652 8.210 24.330 1.00 95.50 92 TRP A C 1
ATOM 734 O O . TRP A 1 92 ? -10.339 8.951 23.401 1.00 95.50 92 TRP A O 1
ATOM 744 N N . ILE A 1 93 ? -10.932 6.916 24.136 1.00 94.50 93 ILE A N 1
ATOM 745 C CA . ILE A 1 93 ? -10.829 6.283 22.818 1.00 94.50 93 ILE A CA 1
ATOM 746 C C . ILE A 1 93 ? -11.915 6.786 21.864 1.00 94.50 93 ILE A C 1
ATOM 748 O O . ILE A 1 93 ? -11.621 7.003 20.691 1.00 94.50 93 ILE A O 1
ATOM 752 N N . ASP A 1 94 ? -13.132 7.053 22.355 1.00 94.12 94 ASP A N 1
ATOM 753 C CA . ASP A 1 94 ? -14.188 7.695 21.564 1.00 94.12 94 ASP A CA 1
ATOM 754 C C . ASP A 1 94 ? -13.757 9.077 21.073 1.00 94.12 94 ASP A C 1
ATOM 756 O O . ASP A 1 94 ? -13.976 9.430 19.912 1.00 94.12 94 ASP A O 1
ATOM 760 N N . GLU A 1 95 ? -13.131 9.872 21.942 1.00 93.56 95 GLU A N 1
ATOM 761 C CA . GLU A 1 95 ? -12.612 11.181 21.569 1.00 93.56 95 GLU A CA 1
ATOM 762 C C . GLU A 1 95 ? -11.456 11.074 20.566 1.00 93.56 95 GLU A C 1
ATOM 764 O O . GLU A 1 95 ? -11.485 11.773 19.550 1.00 93.56 95 GLU A O 1
ATOM 769 N N . THR A 1 96 ? -10.493 10.175 20.788 1.00 92.75 96 THR A N 1
ATOM 770 C CA . THR A 1 96 ? -9.365 9.945 19.871 1.00 92.75 96 THR A CA 1
ATOM 771 C C . THR A 1 96 ? -9.850 9.471 18.500 1.00 92.75 96 THR A C 1
ATOM 773 O O . THR A 1 96 ? -9.478 10.066 17.490 1.00 92.75 96 THR A O 1
ATOM 776 N N . LEU A 1 97 ? -10.741 8.474 18.440 1.00 91.25 97 LEU A N 1
ATOM 777 C CA . LEU A 1 97 ? -11.346 8.004 17.187 1.00 91.25 97 LEU A CA 1
ATOM 778 C C . LEU A 1 97 ? -12.153 9.107 16.497 1.00 91.25 97 LEU A C 1
ATOM 780 O O . LEU A 1 97 ? -12.143 9.200 15.277 1.00 91.25 97 LEU A O 1
ATOM 784 N N . ARG A 1 98 ? -12.828 9.988 17.243 1.00 91.12 98 ARG A N 1
ATOM 785 C CA . ARG A 1 98 ? -13.555 11.128 16.662 1.00 91.12 98 ARG A CA 1
ATOM 786 C C . ARG A 1 98 ? -12.618 12.190 16.074 1.00 91.12 98 ARG A C 1
ATOM 788 O O . ARG A 1 98 ? -12.999 12.849 15.108 1.00 91.12 98 ARG A O 1
ATOM 795 N N . ILE A 1 99 ? -11.454 12.422 16.684 1.00 90.81 99 ILE A N 1
ATOM 796 C CA . ILE A 1 99 ? -10.489 13.450 16.257 1.00 90.81 99 ILE A CA 1
ATOM 797 C C . ILE A 1 99 ? -9.639 12.952 15.087 1.00 90.81 99 ILE A C 1
ATOM 799 O O . ILE A 1 99 ? -9.562 13.630 14.063 1.00 90.81 99 ILE A O 1
ATOM 803 N N . GLU A 1 100 ? -9.018 11.784 15.240 1.00 87.62 100 GLU A N 1
ATOM 804 C CA . GLU A 1 100 ? -8.102 11.204 14.249 1.00 87.62 100 GLU A CA 1
ATOM 805 C C . GLU A 1 100 ? -8.860 10.465 13.136 1.00 87.62 100 GLU A C 1
ATOM 807 O O . GLU A 1 100 ? -8.389 10.364 11.999 1.00 87.62 100 GLU A O 1
ATOM 812 N N . GLY A 1 101 ? -10.076 9.997 13.433 1.00 83.12 101 GLY A N 1
ATOM 813 C CA . GLY A 1 101 ? -10.943 9.330 12.474 1.00 83.12 101 GLY A CA 1
ATOM 814 C C . GLY A 1 101 ? -10.329 8.045 11.932 1.00 83.12 101 GLY A C 1
ATOM 815 O O . GLY A 1 101 ? -9.613 7.307 12.607 1.00 83.12 101 GLY A O 1
ATOM 816 N N . GLU A 1 102 ? -10.587 7.820 10.651 1.00 79.81 102 GLU A N 1
ATOM 817 C CA . GLU A 1 102 ? -10.106 6.669 9.890 1.00 79.81 102 GLU A CA 1
ATOM 818 C C . GLU A 1 102 ? -8.573 6.574 9.815 1.00 79.81 102 GLU A C 1
ATOM 820 O O . GLU A 1 102 ? -8.038 5.483 9.639 1.00 79.81 102 GLU A O 1
ATOM 825 N N . ARG A 1 103 ? -7.845 7.684 10.016 1.00 85.06 103 ARG A N 1
ATOM 826 C CA . ARG A 1 103 ? -6.370 7.696 9.986 1.00 85.06 103 ARG A CA 1
ATOM 827 C C . ARG A 1 103 ? -5.732 6.954 11.154 1.00 85.06 103 ARG A C 1
ATOM 829 O O . ARG A 1 103 ? -4.559 6.605 11.088 1.00 85.06 103 ARG A O 1
ATOM 836 N N . LEU A 1 104 ? -6.496 6.729 12.220 1.00 87.62 104 LEU A N 1
ATOM 837 C CA . LEU A 1 104 ? -6.067 5.882 13.325 1.00 87.62 104 LEU A CA 1
ATOM 838 C C . LEU A 1 104 ? -6.122 4.396 12.943 1.00 87.62 104 LEU A C 1
ATOM 840 O O . LEU A 1 104 ? -5.389 3.590 13.507 1.00 87.62 104 LEU A O 1
ATOM 844 N N . LEU A 1 105 ? -7.005 4.037 12.006 1.00 89.25 105 LEU A N 1
ATOM 845 C CA . LEU A 1 105 ? -7.283 2.655 11.622 1.00 89.25 105 LEU A CA 1
ATOM 846 C C . LEU A 1 105 ? -6.429 2.197 10.439 1.00 89.25 105 LEU A C 1
ATOM 848 O O . LEU A 1 105 ? -6.109 1.013 10.350 1.00 89.25 105 LEU A O 1
ATOM 852 N N . TYR A 1 106 ? -6.070 3.105 9.536 1.00 88.19 106 TYR A N 1
ATOM 853 C CA . TYR A 1 106 ? -5.200 2.844 8.391 1.00 88.19 106 TYR A CA 1
ATOM 854 C C . TYR A 1 106 ? -4.525 4.130 7.915 1.00 88.19 106 TYR A C 1
ATOM 856 O O . TYR A 1 106 ? -5.003 5.229 8.187 1.00 88.19 106 TYR A O 1
ATOM 864 N N . ASP A 1 107 ? -3.444 4.000 7.145 1.00 86.94 107 ASP A N 1
ATOM 865 C CA . ASP A 1 107 ? -2.795 5.139 6.490 1.00 86.94 107 ASP A CA 1
ATOM 866 C C . ASP A 1 107 ? -3.320 5.347 5.049 1.00 86.94 107 ASP A C 1
ATOM 868 O O . ASP A 1 107 ? -2.933 4.604 4.141 1.00 86.94 107 ASP A O 1
ATOM 872 N N . PRO A 1 108 ? -4.161 6.373 4.787 1.00 82.44 108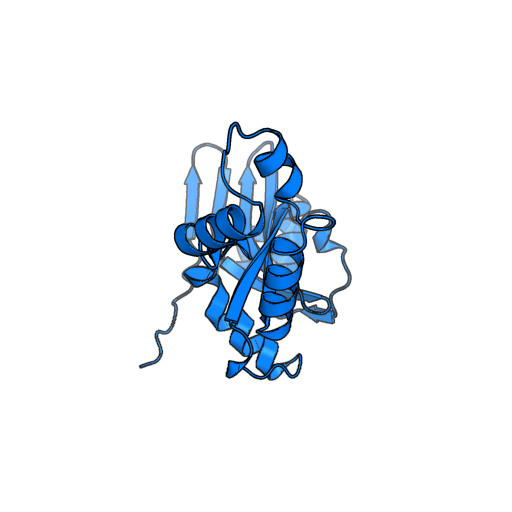 PRO A N 1
ATOM 873 C CA . PRO A 1 108 ? -4.693 6.648 3.453 1.00 82.44 108 PRO A CA 1
ATOM 874 C C . PRO A 1 108 ? -3.732 7.463 2.570 1.00 82.44 108 PRO A C 1
ATOM 876 O O . PRO A 1 108 ? -4.132 7.911 1.494 1.00 82.44 108 PRO A O 1
ATOM 879 N N . SER A 1 109 ? -2.487 7.713 2.997 1.00 84.25 109 SER A N 1
ATOM 880 C CA . SER A 1 109 ? -1.554 8.628 2.311 1.00 84.25 109 SER A CA 1
ATOM 881 C C . SER A 1 109 ? -1.294 8.278 0.841 1.00 84.25 109 SER A C 1
ATOM 883 O O . SER A 1 109 ? -0.911 9.151 0.062 1.00 84.25 109 SER A O 1
ATOM 885 N N . TYR A 1 110 ? -1.536 7.028 0.444 1.00 83.88 110 TYR A N 1
ATOM 886 C CA . TYR A 1 110 ? -1.320 6.535 -0.915 1.00 83.88 110 TYR A CA 1
ATOM 887 C C . TYR A 1 110 ? -2.614 6.259 -1.699 1.00 83.88 110 TYR A C 1
ATOM 889 O O . TYR A 1 110 ? -2.539 5.926 -2.884 1.00 83.88 110 TYR A O 1
ATOM 897 N N . GLU A 1 111 ? -3.791 6.477 -1.098 1.00 86.06 111 GLU A N 1
ATOM 898 C CA . GLU A 1 111 ? -5.102 6.255 -1.731 1.00 86.06 111 GLU A CA 1
ATOM 899 C C . GLU A 1 111 ? -5.225 7.038 -3.043 1.00 86.06 111 GLU A C 1
ATOM 901 O O . GLU A 1 111 ? -5.575 6.484 -4.079 1.00 86.06 111 GLU A O 1
ATOM 906 N N . GLY A 1 112 ? -4.871 8.326 -3.033 1.00 87.62 112 GLY A N 1
ATOM 907 C CA . GLY A 1 112 ? -4.992 9.180 -4.218 1.00 87.62 112 GLY A CA 1
ATOM 908 C C . GLY A 1 112 ? -4.053 8.799 -5.367 1.00 87.62 112 GLY A C 1
ATOM 909 O O . GLY A 1 112 ? -4.270 9.241 -6.491 1.00 87.62 112 GLY A O 1
ATOM 910 N N . LYS A 1 113 ? -3.011 8.004 -5.093 1.00 88.88 113 LYS A N 1
ATOM 911 C CA . LYS A 1 113 ? -2.008 7.597 -6.084 1.00 88.88 113 LYS A CA 1
ATOM 912 C C . LYS A 1 113 ? -2.270 6.195 -6.632 1.00 88.88 113 LYS A C 1
ATOM 914 O O . LYS A 1 113 ? -2.167 5.987 -7.835 1.00 88.88 113 LYS A O 1
ATOM 919 N N . TYR A 1 114 ? -2.604 5.244 -5.759 1.00 90.94 114 TYR A N 1
ATOM 920 C CA . TYR A 1 114 ? -2.725 3.824 -6.112 1.00 90.94 114 TYR A CA 1
ATOM 921 C C . TYR A 1 114 ? -4.122 3.242 -5.880 1.00 90.94 114 TYR A C 1
ATOM 923 O O . TYR A 1 114 ? -4.394 2.121 -6.307 1.00 90.94 114 TYR A O 1
ATOM 931 N N . GLY A 1 115 ? -5.017 3.981 -5.223 1.00 91.75 115 GLY A N 1
ATOM 932 C CA . GLY A 1 115 ? -6.299 3.468 -4.748 1.00 91.75 115 GLY A CA 1
ATOM 933 C C . GLY A 1 115 ? -7.195 2.932 -5.861 1.00 91.75 115 GLY A C 1
ATOM 934 O O . GLY A 1 115 ? -7.694 1.815 -5.758 1.00 91.75 115 GLY A O 1
ATOM 935 N N . GLU A 1 116 ? -7.354 3.687 -6.952 1.00 93.44 116 GLU A N 1
ATOM 936 C CA . GLU A 1 116 ? -8.224 3.306 -8.077 1.00 93.44 116 GLU A CA 1
ATOM 937 C C . GLU A 1 116 ? -7.795 1.971 -8.698 1.00 93.44 116 GLU A C 1
ATOM 939 O O . GLU A 1 116 ? -8.571 1.017 -8.722 1.00 93.44 116 GLU A O 1
ATOM 944 N N . ILE A 1 117 ? -6.529 1.860 -9.104 1.00 94.19 117 ILE A N 1
ATOM 945 C CA . ILE A 1 117 ? -6.006 0.644 -9.736 1.00 94.19 117 ILE A CA 1
ATOM 946 C C . ILE A 1 117 ? -6.016 -0.560 -8.780 1.00 94.19 117 ILE A C 1
ATOM 948 O O . ILE A 1 117 ? -6.299 -1.677 -9.213 1.00 94.19 117 ILE A O 1
ATOM 952 N N . VAL A 1 118 ? -5.763 -0.363 -7.480 1.00 94.69 118 VAL A N 1
ATOM 953 C CA . VAL A 1 118 ? -5.865 -1.447 -6.489 1.00 94.69 118 VAL A CA 1
ATOM 954 C C . VAL A 1 118 ? -7.309 -1.919 -6.346 1.00 94.69 118 VAL A C 1
ATOM 956 O O . VAL A 1 118 ? -7.542 -3.125 -6.355 1.00 94.69 118 VAL A O 1
ATOM 959 N N . ARG A 1 119 ? -8.285 -1.006 -6.268 1.00 94.50 119 ARG A N 1
ATOM 960 C CA . ARG A 1 119 ? -9.714 -1.351 -6.173 1.00 94.50 119 ARG A CA 1
ATOM 961 C C . ARG A 1 119 ? -10.188 -2.121 -7.401 1.00 94.50 119 ARG A C 1
ATOM 963 O O . ARG A 1 119 ? -10.798 -3.178 -7.253 1.00 94.50 119 ARG A O 1
ATOM 970 N N . GLU A 1 120 ? -9.859 -1.635 -8.597 1.00 93.94 120 GLU A N 1
ATOM 971 C CA . GLU A 1 120 ? -10.208 -2.305 -9.855 1.00 93.94 120 GLU A CA 1
ATOM 972 C C . GLU A 1 120 ? -9.644 -3.728 -9.914 1.00 93.94 120 GLU A C 1
ATOM 974 O O . GLU A 1 120 ? -10.353 -4.679 -10.252 1.00 93.94 120 GLU A O 1
ATOM 979 N N . LYS A 1 121 ? -8.368 -3.894 -9.551 1.00 95.25 121 LYS A N 1
ATOM 980 C CA . LYS A 1 121 ? -7.694 -5.194 -9.580 1.00 95.25 121 LYS A CA 1
ATOM 981 C C . LYS A 1 121 ? -8.179 -6.140 -8.492 1.00 95.25 121 LYS A C 1
ATOM 983 O O . LYS A 1 121 ? -8.372 -7.323 -8.764 1.00 95.25 121 LYS A O 1
ATOM 988 N N . ALA A 1 122 ? -8.411 -5.636 -7.286 1.00 94.56 122 ALA A N 1
ATOM 989 C CA . ALA A 1 122 ? -8.967 -6.413 -6.188 1.00 94.56 122 ALA A CA 1
ATOM 990 C C . ALA A 1 122 ? -10.360 -6.955 -6.541 1.00 94.56 122 ALA A C 1
ATOM 992 O O . ALA A 1 122 ? -10.621 -8.137 -6.330 1.00 94.56 122 ALA A O 1
ATOM 993 N N . ALA A 1 123 ? -11.218 -6.133 -7.145 1.00 92.56 123 ALA A N 1
ATOM 994 C CA . ALA A 1 123 ? -12.539 -6.570 -7.575 1.00 92.56 123 ALA A CA 1
ATOM 995 C C . ALA A 1 123 ? -12.487 -7.603 -8.709 1.00 92.56 123 ALA A C 1
ATOM 997 O O . ALA A 1 123 ? -13.210 -8.595 -8.688 1.00 92.56 123 ALA A O 1
ATOM 998 N N . ALA A 1 124 ? -11.607 -7.398 -9.692 1.00 92.38 124 ALA A N 1
ATOM 999 C CA . ALA A 1 124 ? -11.510 -8.283 -10.848 1.00 92.38 124 ALA A CA 1
ATOM 1000 C C . ALA A 1 124 ? -10.854 -9.641 -10.540 1.00 92.38 124 ALA A C 1
ATOM 1002 O O . ALA A 1 124 ? -11.177 -10.632 -11.193 1.00 92.38 124 ALA A O 1
ATOM 1003 N N . GLU A 1 125 ? -9.902 -9.688 -9.603 1.00 93.00 125 GLU A N 1
ATOM 1004 C CA . GLU A 1 125 ? -9.001 -10.841 -9.447 1.00 93.00 125 GLU A CA 1
ATOM 1005 C C . GLU A 1 125 ? -9.089 -11.529 -8.082 1.00 93.00 125 GLU A C 1
ATOM 1007 O O . GLU A 1 125 ? -8.696 -12.689 -7.966 1.00 93.00 125 GLU A O 1
ATOM 1012 N N . LEU A 1 126 ? -9.590 -10.840 -7.056 1.00 91.31 126 LEU A N 1
ATOM 1013 C CA . LEU A 1 126 ? -9.682 -11.356 -5.686 1.00 91.31 126 LEU A CA 1
ATOM 1014 C C . LEU A 1 126 ? -11.130 -11.476 -5.187 1.00 91.31 126 LEU A C 1
ATOM 1016 O O . LEU A 1 126 ? -11.333 -11.760 -4.009 1.00 91.31 126 LEU A O 1
ATOM 1020 N N . ASP A 1 127 ? -12.108 -11.282 -6.080 1.00 87.75 127 ASP A N 1
ATOM 1021 C CA . ASP A 1 127 ? -13.551 -11.384 -5.807 1.00 87.75 127 ASP A CA 1
ATOM 1022 C C . ASP A 1 127 ? -14.019 -10.466 -4.663 1.00 87.75 127 ASP A C 1
ATOM 1024 O O . ASP A 1 127 ? -14.928 -10.782 -3.897 1.00 87.75 127 ASP A O 1
ATOM 1028 N N . TYR A 1 128 ? -13.365 -9.309 -4.520 1.00 87.94 128 TYR A N 1
ATOM 1029 C CA . TYR A 1 128 ? -13.856 -8.268 -3.628 1.00 87.94 128 TYR A CA 1
ATOM 1030 C C . TYR A 1 128 ? -15.042 -7.548 -4.262 1.00 87.94 128 TYR A C 1
ATOM 1032 O O . TYR A 1 128 ? -14.990 -7.138 -5.419 1.00 87.94 128 TYR A O 1
ATOM 1040 N N . ASP A 1 129 ? -16.073 -7.299 -3.463 1.00 87.88 129 ASP A N 1
ATOM 1041 C CA . ASP A 1 129 ? -17.063 -6.280 -3.790 1.00 87.88 129 ASP A CA 1
ATOM 1042 C C . ASP A 1 129 ? -16.381 -4.893 -3.744 1.00 87.88 129 ASP A C 1
ATOM 1044 O O . ASP A 1 129 ? -15.865 -4.521 -2.680 1.00 87.88 129 ASP A O 1
ATOM 1048 N N . PRO A 1 130 ? -16.339 -4.125 -4.855 1.00 82.62 130 PRO A N 1
ATOM 1049 C CA . PRO A 1 130 ? -15.771 -2.778 -4.870 1.00 82.62 130 PRO A CA 1
ATOM 1050 C C . PRO A 1 130 ? -16.367 -1.860 -3.800 1.00 82.62 130 PRO A C 1
ATOM 1052 O O . PRO A 1 130 ? -15.634 -1.058 -3.220 1.00 82.62 130 PRO A O 1
ATOM 1055 N N . ASP A 1 131 ? -17.663 -2.008 -3.509 1.00 86.62 131 ASP A N 1
ATOM 1056 C CA . ASP A 1 131 ? -18.374 -1.189 -2.522 1.00 86.62 131 ASP A CA 1
ATOM 1057 C C . ASP A 1 131 ? -17.984 -1.564 -1.081 1.00 86.62 131 ASP A C 1
ATOM 1059 O O . ASP A 1 131 ? -18.183 -0.787 -0.143 1.00 86.62 131 ASP A O 1
ATOM 1063 N N . ASN A 1 132 ? -17.381 -2.742 -0.894 1.00 92.31 132 ASN A N 1
ATOM 1064 C CA . ASN A 1 132 ? -16.864 -3.197 0.392 1.00 92.31 132 ASN A CA 1
ATOM 1065 C C . ASN A 1 132 ? -15.421 -2.738 0.654 1.00 92.31 132 ASN A C 1
ATOM 1067 O O . ASN A 1 132 ? -14.975 -2.785 1.800 1.00 92.31 132 ASN A O 1
ATOM 1071 N N . ILE A 1 133 ? -14.673 -2.291 -0.362 1.00 92.44 133 ILE A N 1
ATOM 1072 C CA . ILE A 1 133 ? -13.333 -1.724 -0.159 1.00 92.44 133 ILE A CA 1
ATOM 1073 C C . ILE A 1 133 ? -13.500 -0.287 0.341 1.00 92.44 133 ILE A C 1
ATOM 1075 O O . ILE A 1 133 ? -14.062 0.564 -0.345 1.00 92.44 133 ILE A O 1
ATOM 1079 N N . VAL A 1 134 ? -13.004 0.014 1.536 1.00 91.00 134 VAL A N 1
ATOM 1080 C CA . VAL A 1 134 ? -13.141 1.341 2.157 1.00 91.00 134 VAL A CA 1
ATOM 1081 C C . VAL A 1 134 ? -11.899 2.195 1.941 1.00 91.00 134 VAL A C 1
ATOM 1083 O O . VAL A 1 134 ? -12.026 3.385 1.665 1.00 91.00 134 VAL A O 1
ATOM 1086 N N . ALA A 1 135 ? -10.718 1.578 1.925 1.00 91.75 135 ALA A N 1
ATOM 1087 C CA . ALA A 1 135 ? -9.439 2.250 1.722 1.00 91.75 135 ALA A CA 1
ATOM 1088 C C . ALA A 1 135 ? -8.409 1.321 1.067 1.00 91.75 135 ALA A C 1
ATOM 1090 O O . ALA A 1 135 ? -8.624 0.116 0.937 1.00 91.75 135 ALA A O 1
ATOM 1091 N N . VAL A 1 136 ? -7.279 1.891 0.677 1.00 93.12 136 VAL A N 1
ATOM 1092 C CA . VAL A 1 136 ? -6.073 1.217 0.217 1.00 93.12 136 VAL A CA 1
ATOM 1093 C C . VAL A 1 136 ? -4.915 1.703 1.074 1.00 93.12 136 VAL A C 1
ATOM 1095 O O . VAL A 1 136 ? -4.620 2.895 1.144 1.00 93.12 136 VAL A O 1
ATOM 1098 N N . GLU A 1 137 ? -4.264 0.754 1.733 1.00 94.81 137 GLU A N 1
ATOM 1099 C CA . GLU A 1 137 ? -3.202 1.015 2.696 1.00 94.81 137 GLU A CA 1
ATOM 1100 C C . GLU A 1 137 ? -1.851 0.577 2.131 1.00 94.81 137 GLU A C 1
ATOM 1102 O O . GLU A 1 137 ? -1.722 -0.509 1.559 1.00 94.81 137 GLU A O 1
ATOM 1107 N N . CYS A 1 138 ? -0.831 1.412 2.331 1.00 94.31 138 CYS A N 1
ATOM 1108 C CA . CYS A 1 138 ? 0.557 1.032 2.095 1.00 94.31 138 CYS A CA 1
ATOM 1109 C C . CYS A 1 138 ? 1.080 0.261 3.310 1.00 94.31 138 CYS A C 1
ATOM 1111 O O . CYS A 1 138 ? 1.209 0.824 4.392 1.00 94.31 138 CYS A O 1
ATOM 1113 N N . ILE A 1 139 ? 1.412 -1.018 3.131 1.00 92.00 139 ILE A N 1
ATOM 1114 C CA . ILE A 1 139 ? 1.910 -1.885 4.218 1.00 92.00 139 ILE A CA 1
ATOM 1115 C C . ILE A 1 139 ? 3.428 -2.063 4.200 1.00 92.00 139 ILE A C 1
ATOM 1117 O O . ILE A 1 139 ? 4.002 -2.714 5.071 1.00 92.00 139 ILE A O 1
ATOM 1121 N N . GLY A 1 140 ? 4.096 -1.505 3.195 1.00 89.75 140 GLY A N 1
ATOM 1122 C CA . GLY A 1 140 ? 5.540 -1.580 3.078 1.00 89.75 140 GLY A CA 1
ATOM 1123 C C . GLY A 1 140 ? 6.036 -0.878 1.831 1.00 89.75 140 GLY A C 1
ATOM 1124 O O . GLY A 1 140 ? 5.372 -0.869 0.800 1.00 89.75 140 GLY A O 1
ATOM 1125 N N . GLY A 1 141 ? 7.230 -0.314 1.921 1.00 88.81 141 GLY A N 1
ATOM 1126 C CA . GLY A 1 141 ? 7.943 0.233 0.780 1.00 88.81 141 GLY A CA 1
ATOM 1127 C C . GLY A 1 141 ? 9.441 0.182 1.025 1.00 88.81 141 GLY A C 1
ATOM 1128 O O . GLY A 1 141 ? 9.893 -0.058 2.147 1.00 88.81 141 GLY A O 1
ATOM 1129 N N . GLY A 1 142 ? 10.227 0.388 -0.024 1.00 89.81 142 GLY A N 1
ATOM 1130 C CA . GLY A 1 142 ? 11.681 0.342 0.082 1.00 89.81 142 GLY A CA 1
ATOM 1131 C C . GLY A 1 142 ? 12.344 -0.209 -1.165 1.00 89.81 142 GLY A C 1
ATOM 1132 O O . GLY A 1 142 ? 11.806 -0.090 -2.261 1.00 89.81 142 GLY A O 1
ATOM 1133 N N . ARG A 1 143 ? 13.549 -0.766 -0.996 1.00 89.81 143 ARG A N 1
ATOM 1134 C CA . ARG A 1 143 ? 14.318 -1.357 -2.099 1.00 89.81 143 ARG A CA 1
ATOM 1135 C C . ARG A 1 143 ? 13.722 -2.691 -2.520 1.00 89.81 143 ARG A C 1
ATOM 1137 O O . ARG A 1 143 ? 13.400 -3.502 -1.658 1.00 89.81 143 ARG A O 1
ATOM 1144 N N . MET A 1 144 ? 13.681 -2.937 -3.824 1.00 89.56 144 MET A N 1
ATOM 1145 C CA . MET A 1 144 ? 13.069 -4.146 -4.373 1.00 89.56 144 MET A CA 1
ATOM 1146 C C . MET A 1 144 ? 14.037 -5.327 -4.517 1.00 89.56 144 MET A C 1
ATOM 1148 O O . MET A 1 144 ? 13.606 -6.389 -4.938 1.00 89.56 144 MET A O 1
ATOM 1152 N N . PHE A 1 145 ? 15.311 -5.204 -4.130 1.00 77.12 145 PHE A N 1
ATOM 1153 C CA . PHE A 1 145 ? 16.332 -6.260 -4.264 1.00 77.12 145 PHE A CA 1
ATOM 1154 C C . PHE A 1 145 ? 15.885 -7.679 -3.840 1.00 77.12 145 PHE A C 1
ATOM 1156 O O . PHE A 1 145 ? 16.181 -8.660 -4.521 1.00 77.12 145 PHE A O 1
ATOM 1163 N N . ASN A 1 146 ? 15.151 -7.812 -2.729 1.00 68.25 146 ASN A N 1
ATOM 1164 C CA . ASN A 1 146 ? 14.631 -9.116 -2.285 1.00 68.25 146 ASN A CA 1
ATOM 1165 C C . ASN A 1 146 ? 13.363 -9.532 -3.044 1.00 68.25 146 ASN A C 1
ATOM 1167 O O . ASN A 1 146 ? 13.121 -10.718 -3.258 1.00 68.25 146 ASN A O 1
ATOM 1171 N N . ASP A 1 147 ? 12.572 -8.550 -3.460 1.00 70.81 147 ASP A N 1
ATOM 1172 C CA . ASP A 1 147 ? 11.311 -8.731 -4.166 1.00 70.81 147 ASP A CA 1
ATOM 1173 C C . ASP A 1 147 ? 11.525 -9.202 -5.611 1.00 70.81 147 ASP A C 1
ATOM 1175 O O . ASP A 1 147 ? 10.646 -9.842 -6.183 1.00 70.81 147 ASP A O 1
ATOM 1179 N N . VAL A 1 148 ? 12.698 -8.972 -6.208 1.00 69.94 148 VAL A N 1
ATOM 1180 C CA . VAL A 1 148 ? 12.975 -9.410 -7.587 1.00 69.94 148 VAL A CA 1
ATOM 1181 C C . VAL A 1 148 ? 13.091 -10.931 -7.739 1.00 69.94 148 VAL A C 1
ATOM 1183 O O . VAL A 1 148 ? 12.888 -11.462 -8.829 1.00 69.94 148 VAL A O 1
ATOM 1186 N N . ASN A 1 149 ? 13.401 -11.634 -6.646 1.00 72.88 149 ASN A N 1
ATOM 1187 C CA . ASN A 1 149 ? 13.485 -13.097 -6.599 1.00 72.88 149 ASN A CA 1
ATOM 1188 C C . ASN A 1 149 ? 12.249 -13.741 -5.951 1.00 72.88 149 ASN A C 1
ATOM 1190 O O . ASN A 1 149 ? 12.212 -14.958 -5.768 1.00 72.88 149 ASN A O 1
ATOM 1194 N N . ARG A 1 150 ? 11.257 -12.933 -5.561 1.00 82.62 150 ARG A N 1
ATOM 1195 C CA . ARG A 1 150 ? 10.003 -13.411 -4.979 1.00 82.62 150 ARG A CA 1
ATOM 1196 C C . ARG A 1 150 ? 9.143 -14.049 -6.069 1.00 82.62 150 ARG A C 1
ATOM 1198 O O . ARG A 1 150 ? 9.052 -13.535 -7.182 1.00 82.62 150 ARG A O 1
ATOM 1205 N N . GLU A 1 151 ? 8.487 -15.159 -5.741 1.00 87.44 151 GLU A N 1
ATOM 1206 C CA . GLU A 1 151 ? 7.439 -15.712 -6.599 1.00 87.44 151 GLU A CA 1
ATOM 1207 C C . GLU A 1 151 ? 6.156 -14.895 -6.422 1.00 87.44 151 GLU A C 1
ATOM 1209 O O . GLU A 1 151 ? 5.696 -14.679 -5.302 1.00 87.44 151 GLU A O 1
ATOM 1214 N N . TYR A 1 152 ? 5.589 -14.433 -7.536 1.00 92.75 152 TYR A N 1
ATOM 1215 C CA . TYR A 1 152 ? 4.344 -13.672 -7.560 1.00 92.75 152 TYR A CA 1
ATOM 1216 C C . TYR A 1 152 ? 3.217 -14.519 -8.135 1.00 92.75 152 TYR A C 1
ATOM 1218 O O . TYR A 1 152 ? 3.391 -15.165 -9.171 1.00 92.75 152 TYR A O 1
ATOM 1226 N N . ASP A 1 153 ? 2.027 -14.420 -7.545 1.00 94.94 153 ASP A N 1
ATOM 1227 C CA . ASP A 1 153 ? 0.817 -15.020 -8.112 1.00 94.94 153 ASP A CA 1
ATOM 1228 C C . ASP A 1 153 ? 0.488 -14.447 -9.502 1.00 94.94 153 ASP A C 1
ATOM 1230 O O . ASP A 1 153 ? -0.100 -15.123 -10.352 1.00 94.94 153 ASP A O 1
ATOM 1234 N N . ARG A 1 154 ? 0.816 -13.167 -9.732 1.00 95.62 154 ARG A N 1
ATOM 1235 C CA . ARG A 1 154 ? 0.568 -12.475 -11.001 1.00 95.62 154 ARG A CA 1
ATOM 1236 C C . ARG A 1 154 ? 1.622 -11.410 -11.269 1.00 95.62 154 ARG A C 1
ATOM 1238 O O . ARG A 1 154 ? 1.867 -10.566 -10.418 1.00 95.62 154 ARG A O 1
ATOM 1245 N N . ILE A 1 155 ? 2.156 -11.380 -12.488 1.00 95.44 155 ILE A N 1
ATOM 1246 C CA . ILE A 1 155 ? 2.974 -10.274 -13.005 1.00 95.44 155 ILE A CA 1
ATOM 1247 C C . ILE A 1 155 ? 2.139 -9.527 -14.048 1.00 95.44 155 ILE A C 1
ATOM 1249 O O . ILE A 1 155 ? 1.670 -10.129 -15.016 1.00 95.44 155 ILE A O 1
ATOM 1253 N N . TYR A 1 156 ? 1.922 -8.231 -13.837 1.00 95.19 156 TYR A N 1
ATOM 1254 C CA . TYR A 1 156 ? 1.184 -7.358 -14.756 1.00 95.19 156 TYR A CA 1
ATOM 1255 C C . TYR A 1 156 ? 2.092 -6.710 -15.788 1.00 95.19 156 TYR A C 1
ATOM 1257 O O . TYR A 1 156 ? 1.647 -6.418 -16.897 1.00 95.19 156 TYR A O 1
ATOM 1265 N N . ASP A 1 157 ? 3.358 -6.522 -15.423 1.00 94.19 157 ASP A N 1
ATOM 1266 C CA . ASP A 1 157 ? 4.311 -5.757 -16.207 1.00 94.19 157 ASP A CA 1
ATOM 1267 C C . ASP A 1 157 ? 5.656 -6.488 -16.333 1.00 94.19 157 ASP A C 1
ATOM 1269 O O . ASP A 1 157 ? 6.613 -6.197 -15.612 1.00 94.19 157 ASP A O 1
ATOM 1273 N N . PRO A 1 158 ? 5.743 -7.491 -17.227 1.00 92.19 158 PRO A N 1
ATOM 1274 C CA . PRO A 1 158 ? 6.958 -8.288 -17.379 1.00 92.19 158 PRO A CA 1
ATOM 1275 C C . PRO A 1 158 ? 8.161 -7.472 -17.864 1.00 92.19 158 PRO A C 1
ATOM 1277 O O . PRO A 1 158 ? 9.294 -7.806 -17.531 1.00 92.19 158 PRO A O 1
ATOM 1280 N N . VAL A 1 159 ? 7.923 -6.408 -18.640 1.00 91.06 159 VAL A N 1
ATOM 1281 C CA . VAL A 1 159 ? 8.988 -5.526 -19.141 1.00 91.06 159 VAL A CA 1
ATOM 1282 C C . VAL A 1 159 ? 9.578 -4.717 -17.992 1.00 91.06 159 VAL A C 1
ATOM 1284 O O . VAL A 1 159 ? 10.796 -4.662 -17.848 1.00 91.06 159 VAL A O 1
ATOM 1287 N N . LEU A 1 160 ? 8.728 -4.150 -17.130 1.00 90.81 160 LEU A N 1
ATOM 1288 C CA . LEU A 1 160 ? 9.188 -3.450 -15.937 1.00 90.81 160 LEU A CA 1
ATOM 1289 C C . LEU A 1 160 ? 9.890 -4.391 -14.949 1.00 90.81 160 LEU A C 1
ATOM 1291 O O . LEU A 1 160 ? 10.890 -3.999 -14.358 1.00 90.81 160 LEU A O 1
ATOM 1295 N N . MET A 1 161 ? 9.423 -5.638 -14.807 1.00 91.56 161 MET A N 1
ATOM 1296 C CA . MET A 1 161 ? 10.103 -6.650 -13.987 1.00 91.56 161 MET A CA 1
ATOM 1297 C C . MET A 1 161 ? 11.540 -6.888 -14.460 1.00 91.56 161 MET A C 1
ATOM 1299 O O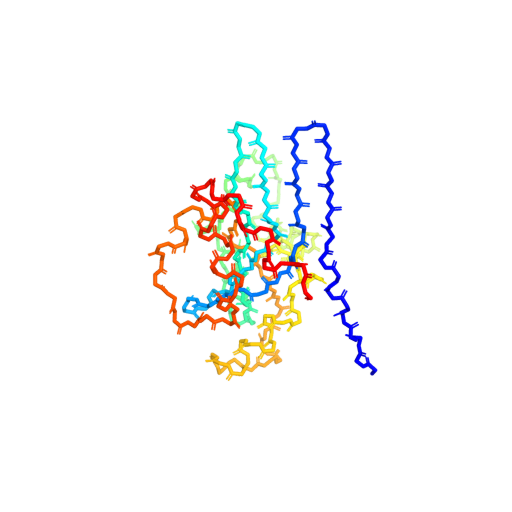 . MET A 1 161 ? 12.458 -6.888 -13.642 1.00 91.56 161 MET A O 1
ATOM 1303 N N . ALA A 1 162 ? 11.742 -7.039 -15.772 1.00 88.88 162 ALA A N 1
ATOM 1304 C CA . ALA A 1 162 ? 13.078 -7.183 -16.342 1.00 88.88 162 ALA A CA 1
ATOM 1305 C C . ALA A 1 162 ? 13.938 -5.934 -16.077 1.00 88.88 162 ALA A C 1
ATOM 1307 O O . ALA A 1 162 ? 15.053 -6.052 -15.582 1.00 88.88 162 ALA A O 1
ATOM 1308 N N . ALA A 1 163 ? 13.388 -4.731 -16.275 1.00 88.94 163 ALA A N 1
ATOM 1309 C CA . ALA A 1 163 ? 14.116 -3.490 -16.003 1.00 88.94 163 ALA A CA 1
ATOM 1310 C C . ALA A 1 163 ? 14.549 -3.347 -14.528 1.00 88.94 163 ALA A C 1
ATOM 1312 O O . ALA A 1 163 ? 15.615 -2.803 -14.248 1.00 88.94 163 ALA A O 1
ATOM 1313 N N . ILE A 1 164 ? 13.750 -3.841 -13.574 1.00 90.50 164 ILE A N 1
ATOM 1314 C CA . ILE A 1 164 ? 14.125 -3.877 -12.149 1.00 90.50 164 ILE A CA 1
ATOM 1315 C C . ILE A 1 164 ? 15.274 -4.855 -11.910 1.00 90.50 164 ILE A C 1
ATOM 1317 O O . ILE A 1 164 ? 16.196 -4.522 -11.169 1.00 90.50 164 ILE A O 1
ATOM 1321 N N . GLN A 1 165 ? 15.221 -6.046 -12.518 1.00 88.94 165 GLN A N 1
ATOM 1322 C CA . GLN A 1 165 ? 16.296 -7.043 -12.429 1.00 88.94 165 GLN A CA 1
ATOM 1323 C C . GLN A 1 165 ? 17.619 -6.465 -12.921 1.00 88.94 165 GLN A C 1
ATOM 1325 O O . GLN A 1 165 ? 18.631 -6.583 -12.227 1.00 88.94 165 GLN A O 1
ATOM 1330 N N . ASP A 1 166 ? 17.586 -5.786 -14.063 1.00 88.31 166 ASP A N 1
ATOM 1331 C CA . ASP A 1 166 ? 18.753 -5.137 -14.652 1.00 88.31 166 ASP A CA 1
ATOM 1332 C C . ASP A 1 166 ? 19.265 -4.007 -13.741 1.00 88.31 166 ASP A C 1
ATOM 1334 O O . ASP A 1 166 ? 20.451 -3.959 -13.407 1.00 88.31 166 ASP A O 1
ATOM 1338 N N . ALA A 1 167 ? 18.364 -3.150 -13.242 1.00 87.06 167 ALA A N 1
ATOM 1339 C CA . ALA A 1 167 ? 18.721 -2.041 -12.358 1.00 87.06 167 ALA A CA 1
ATOM 1340 C C . ALA A 1 167 ? 19.304 -2.493 -11.007 1.00 87.06 167 ALA A C 1
ATOM 1342 O O . ALA A 1 167 ? 20.190 -1.823 -10.483 1.00 87.06 167 ALA A O 1
ATOM 1343 N N . GLU A 1 168 ? 18.826 -3.598 -10.425 1.00 85.88 168 GLU A N 1
ATOM 1344 C CA . GLU A 1 168 ? 19.359 -4.180 -9.177 1.00 85.88 168 GLU A CA 1
ATOM 1345 C C . GLU A 1 168 ? 20.649 -4.996 -9.400 1.00 85.88 168 GLU A C 1
ATOM 1347 O O . GLU A 1 168 ? 21.343 -5.311 -8.433 1.00 85.88 168 GLU A O 1
ATOM 1352 N N . SER A 1 169 ? 20.991 -5.316 -10.654 1.00 83.75 169 SER A N 1
ATOM 1353 C CA . SER A 1 169 ? 22.205 -6.062 -11.031 1.00 83.75 169 SER A CA 1
ATOM 1354 C C . SER A 1 169 ? 23.346 -5.173 -11.543 1.00 83.75 169 SER A C 1
ATOM 1356 O O . SER A 1 169 ? 24.369 -5.701 -11.977 1.00 83.75 169 SER A O 1
ATOM 1358 N N . ASP A 1 170 ? 23.185 -3.846 -11.490 1.00 78.56 170 ASP A N 1
ATOM 1359 C CA . ASP A 1 170 ? 24.108 -2.853 -12.065 1.00 78.56 170 ASP A CA 1
ATOM 1360 C C . ASP A 1 170 ? 24.278 -2.947 -13.594 1.00 78.56 170 ASP A C 1
ATOM 1362 O O . ASP A 1 170 ? 25.274 -2.473 -14.141 1.00 78.56 170 ASP A O 1
ATOM 1366 N N . ASP A 1 171 ? 23.328 -3.557 -14.311 1.00 73.75 171 ASP A N 1
ATOM 1367 C CA . ASP A 1 171 ? 23.406 -3.646 -15.770 1.00 73.75 171 ASP A CA 1
ATOM 1368 C C . ASP A 1 171 ? 22.955 -2.312 -16.388 1.00 73.75 171 ASP A C 1
ATOM 1370 O O . ASP A 1 171 ? 21.786 -1.958 -16.235 1.00 73.75 171 ASP A O 1
ATOM 1374 N N . PRO A 1 172 ? 23.821 -1.557 -17.095 1.00 64.50 172 PRO A N 1
ATOM 1375 C CA . PRO A 1 172 ? 23.483 -0.244 -17.648 1.00 64.50 172 PRO A CA 1
ATOM 1376 C C . PRO A 1 172 ? 22.371 -0.272 -18.711 1.00 64.50 172 PRO A C 1
ATOM 1378 O O . PRO A 1 172 ? 21.840 0.789 -19.048 1.00 64.50 172 PRO A O 1
ATOM 1381 N N . ASP A 1 173 ? 21.998 -1.443 -19.235 1.00 69.31 173 ASP A N 1
ATOM 1382 C CA . ASP A 1 173 ? 20.962 -1.573 -20.262 1.00 69.31 173 ASP A CA 1
ATOM 1383 C C . ASP A 1 173 ? 19.524 -1.436 -19.717 1.00 69.31 173 ASP A C 1
ATOM 1385 O O . ASP A 1 173 ? 18.590 -1.321 -20.517 1.00 69.31 173 ASP A O 1
ATOM 1389 N N . TRP A 1 174 ? 19.335 -1.325 -18.392 1.00 68.00 174 TRP A N 1
ATOM 1390 C CA . TRP A 1 174 ? 18.019 -1.158 -17.747 1.00 68.00 174 TRP A CA 1
ATOM 1391 C C . TRP A 1 174 ? 17.200 0.025 -18.296 1.00 68.00 174 TRP A C 1
ATOM 1393 O O . TRP A 1 174 ? 15.967 -0.006 -18.309 1.00 68.00 174 TRP A O 1
ATOM 1403 N N . ILE A 1 175 ? 17.874 1.076 -18.782 1.00 68.00 175 ILE A N 1
ATOM 1404 C CA . ILE A 1 175 ? 17.227 2.282 -19.315 1.00 68.00 175 ILE A CA 1
ATOM 1405 C C . ILE A 1 175 ? 16.553 2.051 -20.673 1.00 68.00 175 ILE A C 1
ATOM 1407 O O . ILE A 1 175 ? 15.581 2.735 -20.993 1.00 68.00 175 ILE A O 1
ATOM 1411 N N . ARG A 1 176 ? 16.994 1.049 -21.450 1.00 70.44 176 ARG A N 1
ATOM 1412 C CA . ARG A 1 176 ? 16.452 0.764 -22.794 1.00 70.44 176 ARG A CA 1
ATOM 1413 C C . ARG A 1 176 ? 14.976 0.373 -22.769 1.00 70.44 176 ARG A C 1
ATOM 1415 O O . ARG A 1 176 ? 14.279 0.551 -23.767 1.00 70.44 176 ARG A O 1
ATOM 1422 N N . ALA A 1 177 ? 14.488 -0.132 -21.635 1.00 67.88 177 ALA A N 1
ATOM 1423 C CA . ALA A 1 177 ? 13.076 -0.440 -21.428 1.00 67.88 177 ALA A CA 1
ATOM 1424 C C . ALA A 1 177 ? 12.163 0.804 -21.501 1.00 67.88 177 ALA A C 1
ATOM 1426 O O . ALA A 1 177 ? 10.960 0.651 -21.699 1.00 67.88 177 ALA A O 1
ATOM 1427 N N . PHE A 1 178 ? 12.728 2.012 -21.380 1.00 68.00 178 PHE A N 1
ATOM 1428 C CA . PHE A 1 178 ? 12.002 3.286 -21.316 1.00 68.00 178 PHE A CA 1
ATOM 1429 C C . PHE A 1 178 ? 12.256 4.206 -22.528 1.00 68.00 178 PHE A C 1
ATOM 1431 O O . PHE A 1 178 ? 11.778 5.337 -22.549 1.00 68.00 178 PHE A O 1
ATOM 1438 N N . GLU A 1 179 ? 12.999 3.746 -23.542 1.00 65.44 179 GLU A N 1
ATOM 1439 C CA . GLU A 1 179 ? 13.372 4.543 -24.727 1.00 65.44 179 GLU A CA 1
ATOM 1440 C C . GLU A 1 179 ? 12.428 4.362 -25.941 1.00 65.44 179 GLU A C 1
ATOM 1442 O O . GLU A 1 179 ? 12.722 4.897 -27.013 1.00 65.44 179 GLU A O 1
ATOM 1447 N N . ASN A 1 180 ? 11.299 3.646 -25.799 1.00 49.53 180 ASN A N 1
ATOM 1448 C CA . ASN A 1 180 ? 10.312 3.413 -26.873 1.00 49.53 180 ASN A CA 1
ATOM 1449 C C . ASN A 1 180 ? 8.909 3.928 -26.543 1.00 49.53 180 ASN A C 1
ATOM 1451 O O . ASN A 1 180 ? 8.323 3.431 -25.557 1.00 49.53 180 ASN A O 1
#

pLDDT: mean 86.14, std 13.34, range [30.77, 96.19]

Foldseek 3Di:
DDPPPPQDFDWDDDDFKIKTARQDFFAAAQQKTKTWGIWMDGPVDGFTKIWIKGFQFPVLLVVLLVQCLDLVRRPCVVVVVPDPDPDDSNVVSVVVCVVCPCCVRAPQVCCVRCVVVSLVCCVVPVVDDSVRGPGMHTPDMDGCLVVLPDDGPTTPCVLLSVLRVCRSVVNPCSCVSPPD

Secondary str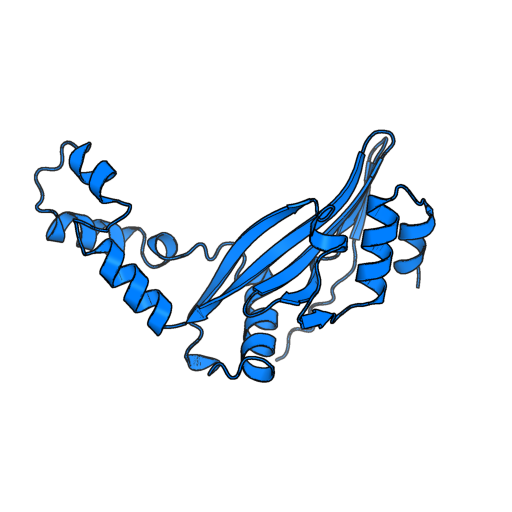ucture (DSSP, 8-state):
---------EEEEETTEEEEEEEEEEEEETTEEEEEEEEEEETTEEEEEEEEEEEEEHHHHHHHHHHHH-TTT-TTHHHHHHS---S-HHHHHHHHHHHHGGGGT--GGGHHHHHHHHHHHHHHHS---GGGEEEEEEEEEEE-TTGGGS--SEES-HHHHHHHHHHHTT-GGGGGGG--

Sequence (180 aa):
MAATSSNSDTVETSNDKTTIRVDRLLARDGRQFVFVDKLFHGEQIHGATGSTMVPITREEMDRREGEMRDREWSPLAHIYEESDSNQSWDAWIDETLRIEGERLLYDPSYEGKYGEIVREKAAAELDYDPDNIVAVECIGGGRMFNDVNREYDRIYDPVLMAAIQDAESDDPDWIRAFEN

Radius of gyration: 20.29 Å; chains: 1; bounding box: 47×31×61 Å